Protein AF-A0A9E1SFT2-F1 (afdb_monomer_lite)

Secondary structure (DSSP, 8-state):
--TT--SB-S-PEEEEEEEE-TTT--EEEEEEEEEEEEPPTT--HHHHHHHHT--HHHHHHHHT-SSS---TT-EEEEEESS-PPPPPPPPPP-----EEE--TT--HHHHHHHTT--HHHHHHH-TT--TT-PPTTPEEE--

pLDDT: mean 86.1, std 16.0, range [29.09, 98.12]

Sequence (143 aa):
NLENSIYGTNEVKLKKVFVRDSITGDTIQKTLNVYYHKVQTGEVINKVAAYYSVTSDQIMDWNGLKTTNIYTGQHLRIETEKKVTPPKPKPKPVSTRKYYTVRSGDTFGHIAEKNRVSQSRLKKLNPRININRLSIGQKIRIR

Radius of gyration: 26.23 Å; chains: 1; bounding box: 56×28×71 Å

Foldseek 3Di:
DPVVCPDFDPDWDWDWDWDQDPPPRDTDIAIKTKTKHADAPPDWLCVVCVQQVHDSVQQCVQVVNPDRDDDGRDITIDIGSDDGDPDDPDPDPDPDWDKDFDAPPDALCNVCVVLVHDSVVQCVQPVPDDRVDDDGRDIGTND

Structure (mmCIF, N/CA/C/O backbone):
data_AF-A0A9E1SFT2-F1
#
_entry.id   AF-A0A9E1SFT2-F1
#
loop_
_atom_site.group_PDB
_atom_site.id
_atom_site.type_symbol
_atom_site.label_atom_id
_atom_site.label_alt_id
_atom_site.label_comp_id
_atom_site.label_asym_id
_atom_site.label_entity_id
_atom_site.label_seq_id
_atom_site.pdbx_PDB_ins_code
_atom_site.Cartn_x
_atom_site.Cartn_y
_atom_site.Cartn_z
_atom_site.occupancy
_atom_site.B_iso_or_equiv
_atom_site.auth_seq_id
_atom_site.auth_comp_id
_atom_site.auth_asym_id
_atom_site.auth_atom_id
_atom_site.pdbx_PDB_model_num
ATOM 1 N N . ASN A 1 1 ? 5.192 -18.800 10.187 1.00 37.31 1 ASN A N 1
ATOM 2 C CA . ASN A 1 1 ? 4.246 -17.692 9.920 1.00 37.31 1 ASN A CA 1
ATOM 3 C C . ASN A 1 1 ? 4.864 -16.678 8.969 1.00 37.31 1 ASN A C 1
ATOM 5 O O . ASN A 1 1 ? 5.506 -15.736 9.410 1.00 37.31 1 ASN A O 1
ATOM 9 N N . LEU A 1 2 ? 4.708 -16.923 7.663 1.00 29.09 2 LEU A N 1
ATOM 10 C CA . LEU A 1 2 ? 5.335 -16.198 6.543 1.00 29.09 2 LEU A CA 1
ATOM 11 C C . LEU A 1 2 ? 4.505 -15.001 6.026 1.00 29.09 2 LEU A C 1
ATOM 13 O O . LEU A 1 2 ? 4.848 -14.399 5.014 1.00 29.09 2 LEU A O 1
ATOM 17 N N . GLU A 1 3 ? 3.441 -14.604 6.724 1.00 30.03 3 GLU A N 1
ATOM 18 C CA . GLU A 1 3 ? 2.495 -13.583 6.240 1.00 30.03 3 GLU A CA 1
ATOM 19 C C . GLU A 1 3 ? 3.000 -12.127 6.290 1.00 30.03 3 GLU A C 1
ATOM 21 O O . GLU A 1 3 ? 2.288 -11.214 5.885 1.00 30.03 3 GLU A O 1
ATOM 26 N N . ASN A 1 4 ? 4.241 -11.879 6.722 1.00 35.66 4 ASN A N 1
ATOM 27 C CA . ASN A 1 4 ? 4.849 -10.541 6.661 1.00 35.66 4 ASN A CA 1
ATOM 28 C C . ASN A 1 4 ? 5.750 -10.325 5.429 1.00 35.66 4 ASN A C 1
ATOM 30 O O . ASN A 1 4 ? 6.380 -9.275 5.318 1.00 35.66 4 ASN A O 1
ATOM 34 N N . SER A 1 5 ? 5.795 -11.279 4.492 1.00 36.47 5 SER A N 1
ATOM 35 C CA . SER A 1 5 ? 6.490 -11.133 3.207 1.00 36.47 5 SER A CA 1
ATOM 36 C C . SER A 1 5 ? 5.534 -10.578 2.148 1.00 36.47 5 SER A C 1
ATOM 38 O O . SER A 1 5 ? 5.063 -11.286 1.262 1.00 36.47 5 SER A O 1
ATOM 40 N N . ILE A 1 6 ? 5.177 -9.299 2.264 1.00 38.81 6 ILE A N 1
ATOM 41 C CA . ILE A 1 6 ? 4.346 -8.627 1.257 1.00 38.81 6 ILE A CA 1
ATOM 42 C C . ILE A 1 6 ? 5.269 -8.139 0.128 1.00 38.81 6 ILE A C 1
ATOM 44 O O . ILE A 1 6 ? 5.663 -6.982 0.081 1.00 38.81 6 ILE A O 1
ATOM 48 N N . TYR A 1 7 ? 5.674 -9.087 -0.718 1.00 39.59 7 TYR A N 1
ATOM 49 C CA . TYR A 1 7 ? 6.214 -8.979 -2.080 1.00 39.59 7 TYR A CA 1
ATOM 50 C C . TYR A 1 7 ? 6.562 -7.574 -2.624 1.00 39.59 7 TYR A C 1
ATOM 52 O O . TYR A 1 7 ? 5.819 -6.976 -3.399 1.00 39.59 7 TYR A O 1
ATOM 60 N N . GLY A 1 8 ? 7.777 -7.123 -2.325 1.00 43.66 8 GLY A N 1
ATOM 61 C CA . GLY A 1 8 ? 8.765 -6.803 -3.355 1.00 43.66 8 GLY A CA 1
ATOM 62 C C . GLY A 1 8 ? 9.922 -7.759 -3.099 1.00 43.66 8 GLY A C 1
ATOM 63 O O . GLY A 1 8 ? 10.519 -7.704 -2.026 1.00 43.66 8 GLY A O 1
ATOM 64 N N . THR A 1 9 ? 10.152 -8.739 -3.971 1.00 42.91 9 THR A N 1
ATOM 65 C CA . THR A 1 9 ? 11.120 -9.798 -3.669 1.00 42.91 9 THR A CA 1
ATOM 66 C C . THR A 1 9 ? 12.510 -9.192 -3.480 1.00 42.91 9 THR A C 1
ATOM 68 O O . THR A 1 9 ? 13.011 -8.473 -4.340 1.00 42.91 9 THR A O 1
ATOM 71 N N . ASN A 1 10 ? 13.163 -9.526 -2.364 1.00 47.81 10 ASN A N 1
ATOM 72 C CA . ASN A 1 10 ? 14.614 -9.374 -2.219 1.00 47.81 10 ASN A CA 1
ATOM 73 C C . ASN A 1 10 ? 15.377 -10.219 -3.265 1.00 47.81 10 ASN A C 1
ATOM 75 O O . ASN A 1 10 ? 16.581 -10.049 -3.436 1.00 47.81 10 ASN A O 1
ATOM 79 N N . GLU A 1 11 ? 14.685 -11.114 -3.979 1.00 53.31 11 GLU A N 1
ATOM 80 C CA . GLU A 1 11 ? 15.204 -11.806 -5.153 1.00 53.31 11 GLU A CA 1
ATOM 81 C C . GLU A 1 11 ? 15.182 -10.878 -6.365 1.00 53.31 11 GLU A C 1
ATOM 83 O O . GLU A 1 11 ? 14.161 -10.687 -7.030 1.00 53.31 11 GLU A O 1
ATOM 88 N N . VAL A 1 12 ? 16.347 -10.299 -6.626 1.00 63.16 12 VAL A N 1
ATOM 89 C CA . VAL A 1 12 ? 16.679 -9.636 -7.880 1.00 63.16 12 VAL A CA 1
ATOM 90 C C . VAL A 1 12 ? 17.213 -10.696 -8.832 1.00 63.16 12 VAL A C 1
ATOM 92 O O . VAL A 1 12 ? 18.234 -11.321 -8.541 1.00 63.16 12 VAL A O 1
ATOM 95 N N . LYS A 1 13 ? 16.563 -10.896 -9.983 1.00 78.75 13 LYS A N 1
ATOM 96 C CA . LYS A 1 13 ? 17.181 -11.683 -11.060 1.00 78.75 13 LYS A CA 1
ATOM 97 C C . LYS A 1 13 ? 18.092 -10.765 -11.862 1.00 78.75 13 LYS A C 1
ATOM 99 O O . LYS A 1 13 ? 17.659 -9.705 -12.302 1.00 78.75 13 LYS A O 1
ATOM 104 N N . LEU A 1 14 ? 19.343 -11.169 -12.056 1.00 81.94 14 LEU A N 1
ATOM 105 C CA . LEU A 1 14 ? 20.253 -10.456 -12.944 1.00 81.94 14 LEU A CA 1
ATOM 106 C C . LEU A 1 14 ? 20.023 -10.929 -14.378 1.00 81.94 14 LEU A C 1
ATOM 108 O O . LEU A 1 14 ? 20.054 -12.128 -14.652 1.00 81.94 14 LEU A O 1
ATOM 112 N N . LYS A 1 15 ? 19.798 -9.990 -15.294 1.00 85.56 15 LYS A N 1
ATOM 113 C CA . LYS A 1 15 ? 19.659 -10.264 -16.726 1.00 85.56 15 LYS A CA 1
ATOM 114 C C . LYS A 1 15 ? 20.791 -9.573 -17.474 1.00 85.56 15 LYS A C 1
ATOM 116 O O . LYS A 1 15 ? 20.901 -8.351 -17.436 1.00 85.56 15 LYS A O 1
ATOM 121 N N . LYS A 1 16 ? 21.629 -10.356 -18.154 1.00 88.31 16 LYS A N 1
ATOM 122 C CA . LYS A 1 16 ? 22.651 -9.834 -19.069 1.00 88.31 16 LYS A CA 1
ATOM 123 C C . LYS A 1 16 ? 21.986 -9.489 -20.399 1.00 88.31 16 LYS A C 1
ATOM 125 O O . LYS A 1 16 ? 21.256 -10.314 -20.944 1.00 88.31 16 LYS A O 1
ATOM 130 N N . VAL A 1 17 ? 22.224 -8.285 -20.900 1.00 86.44 17 VAL A N 1
ATOM 131 C CA . VAL A 1 17 ? 21.742 -7.822 -22.207 1.00 86.44 17 VAL A CA 1
ATOM 132 C C . VAL A 1 17 ? 22.895 -7.198 -22.979 1.00 86.44 17 VAL A C 1
ATOM 134 O O . VAL A 1 17 ? 23.786 -6.600 -22.382 1.00 86.44 17 VAL A O 1
ATOM 137 N N . PHE A 1 18 ? 22.876 -7.341 -24.298 1.00 89.62 18 PHE A N 1
ATOM 138 C CA . PHE A 1 18 ? 23.823 -6.691 -25.195 1.00 89.62 18 PHE A CA 1
ATOM 139 C C . PHE A 1 18 ? 23.082 -5.575 -25.918 1.00 89.62 18 PHE A C 1
ATOM 141 O O . PHE A 1 18 ? 22.040 -5.819 -26.525 1.00 89.62 18 PHE A O 1
ATOM 148 N N . VAL A 1 19 ? 23.582 -4.353 -25.803 1.00 86.62 19 VAL A N 1
ATOM 149 C CA . VAL A 1 19 ? 23.003 -3.172 -26.448 1.00 86.62 19 VAL A CA 1
ATOM 150 C C . VAL A 1 19 ? 24.077 -2.465 -27.247 1.00 86.62 19 VAL A C 1
ATOM 152 O O . VAL A 1 19 ? 25.250 -2.489 -26.883 1.00 86.62 19 VAL A O 1
ATOM 155 N N . ARG A 1 20 ? 23.669 -1.857 -28.357 1.00 88.94 20 ARG A N 1
ATOM 156 C CA . ARG A 1 20 ? 24.564 -1.078 -29.200 1.00 88.94 20 ARG A CA 1
ATOM 157 C C . ARG A 1 20 ? 24.675 0.329 -28.629 1.00 88.94 20 ARG A C 1
ATOM 159 O O . ARG A 1 20 ? 23.648 0.955 -28.371 1.00 88.94 20 ARG A O 1
ATOM 166 N N . ASP A 1 21 ? 25.893 0.790 -28.399 1.00 84.62 21 ASP A N 1
ATOM 167 C CA . ASP A 1 21 ? 26.143 2.148 -27.948 1.00 84.62 21 ASP A CA 1
ATOM 168 C C . ASP A 1 21 ? 25.834 3.131 -29.083 1.00 84.62 21 ASP A C 1
ATOM 170 O O . ASP A 1 21 ? 26.307 2.967 -30.208 1.00 84.62 21 ASP A O 1
ATOM 174 N N . SER A 1 22 ? 25.007 4.138 -28.805 1.00 82.88 22 SER A N 1
ATOM 175 C CA . SER A 1 22 ? 24.576 5.103 -29.823 1.00 82.88 22 SER A CA 1
ATOM 176 C C . SER A 1 22 ? 25.683 6.073 -30.242 1.00 82.88 22 SER A C 1
ATOM 178 O O . SER A 1 22 ? 25.527 6.745 -31.258 1.00 82.88 22 SER A O 1
ATOM 180 N N . ILE A 1 23 ? 26.761 6.183 -29.460 1.00 84.62 23 ILE A N 1
ATOM 181 C CA . ILE A 1 23 ? 27.874 7.102 -29.708 1.00 84.62 23 ILE A CA 1
ATOM 182 C C . ILE A 1 23 ? 29.005 6.358 -30.421 1.00 84.62 23 ILE A C 1
ATOM 184 O O . ILE A 1 23 ? 29.474 6.821 -31.457 1.00 84.62 23 ILE A O 1
ATOM 188 N N . THR A 1 24 ? 29.435 5.208 -29.898 1.00 87.12 24 THR A N 1
ATOM 189 C CA . THR A 1 24 ? 30.586 4.464 -30.438 1.00 87.12 24 THR A CA 1
ATOM 190 C C . THR A 1 24 ? 30.197 3.379 -31.440 1.00 87.12 24 THR A C 1
ATOM 192 O O . THR A 1 24 ? 31.037 2.929 -32.212 1.00 87.12 24 THR A O 1
ATOM 195 N N . GLY A 1 25 ? 28.931 2.952 -31.467 1.00 88.69 25 GLY A N 1
ATOM 196 C CA . GLY A 1 25 ? 28.455 1.857 -32.320 1.00 88.69 25 GLY A CA 1
ATOM 197 C C . GLY A 1 25 ? 28.826 0.456 -31.819 1.00 88.69 25 GLY A C 1
ATOM 198 O O . GLY A 1 25 ? 28.384 -0.540 -32.412 1.00 88.69 25 GLY A O 1
ATOM 199 N N . ASP A 1 26 ? 29.584 0.371 -30.723 1.00 91.44 26 ASP A N 1
ATOM 200 C CA . ASP A 1 26 ? 30.039 -0.880 -30.126 1.00 91.44 26 ASP A CA 1
ATOM 201 C C . ASP A 1 26 ? 28.904 -1.620 -29.426 1.00 91.44 26 ASP A C 1
ATOM 203 O O . ASP A 1 26 ? 27.939 -1.037 -28.934 1.00 91.44 26 ASP A O 1
ATOM 207 N N . THR A 1 27 ? 29.030 -2.941 -29.340 1.00 90.62 27 THR A N 1
ATOM 208 C CA . THR A 1 27 ? 28.113 -3.746 -28.530 1.00 90.62 27 THR A CA 1
ATOM 209 C C . THR A 1 27 ? 28.625 -3.799 -27.098 1.00 90.62 27 THR A C 1
ATOM 211 O O . THR A 1 27 ? 29.638 -4.437 -26.820 1.00 90.62 27 THR A O 1
ATOM 214 N N . ILE A 1 28 ? 27.902 -3.166 -26.177 1.00 89.81 28 ILE A N 1
ATOM 215 C CA . ILE A 1 28 ? 28.212 -3.185 -24.749 1.00 89.81 28 ILE A CA 1
ATOM 216 C C . ILE A 1 28 ? 27.306 -4.173 -24.018 1.00 89.81 28 ILE A C 1
ATOM 218 O O . ILE A 1 28 ? 26.106 -4.291 -24.286 1.00 89.81 28 ILE A O 1
ATOM 222 N N . GLN A 1 29 ? 27.884 -4.888 -23.057 1.00 88.75 29 GLN A N 1
ATOM 223 C CA . GLN A 1 29 ? 27.135 -5.775 -22.179 1.00 88.75 29 GLN A CA 1
ATOM 224 C C . GLN A 1 29 ? 26.657 -5.003 -20.946 1.00 88.75 29 GLN A C 1
ATOM 226 O O . GLN A 1 29 ? 27.458 -4.460 -20.188 1.00 88.75 29 GLN A O 1
ATOM 231 N N . LYS A 1 30 ? 25.348 -5.014 -20.700 1.00 88.62 30 LYS A N 1
ATOM 232 C CA . LYS A 1 30 ? 24.726 -4.464 -19.493 1.00 88.62 30 LYS A CA 1
ATOM 233 C C . LYS A 1 30 ? 24.140 -5.567 -18.625 1.00 88.62 30 LYS A C 1
ATOM 235 O O . LYS A 1 30 ? 23.732 -6.621 -19.114 1.00 88.62 30 LYS A O 1
ATOM 240 N N . THR A 1 31 ? 24.078 -5.311 -17.322 1.00 88.56 31 THR A N 1
ATOM 241 C CA . THR A 1 31 ? 23.409 -6.189 -16.358 1.00 88.56 31 THR A CA 1
ATOM 242 C C . THR A 1 31 ? 22.238 -5.442 -15.740 1.00 88.56 31 THR A C 1
ATOM 244 O O . THR A 1 31 ? 22.425 -4.407 -15.108 1.00 88.56 31 THR A O 1
ATOM 247 N N . LEU A 1 32 ? 21.032 -5.969 -15.929 1.00 90.19 32 LEU A N 1
ATOM 248 C CA . LEU A 1 32 ? 19.798 -5.415 -15.386 1.00 90.19 32 LEU A CA 1
ATOM 249 C C . LEU A 1 32 ? 19.381 -6.171 -14.129 1.00 90.19 32 LEU A C 1
ATOM 251 O O . LEU A 1 32 ? 19.469 -7.398 -14.067 1.00 90.19 32 LEU A O 1
ATOM 255 N N . ASN A 1 33 ? 18.864 -5.428 -13.161 1.00 89.62 33 ASN A N 1
ATOM 256 C CA . ASN A 1 33 ? 18.128 -5.940 -12.019 1.00 89.62 33 ASN A CA 1
ATOM 257 C C . ASN A 1 33 ? 16.668 -6.124 -12.440 1.00 89.62 33 ASN A C 1
ATOM 259 O O . ASN A 1 33 ? 16.018 -5.170 -12.869 1.00 89.62 33 ASN A O 1
ATOM 263 N N . VAL A 1 34 ? 16.152 -7.344 -12.317 1.00 90.19 34 VAL A N 1
ATOM 264 C CA . VAL A 1 34 ? 14.751 -7.658 -12.599 1.00 90.19 34 VAL A CA 1
ATOM 265 C C . VAL A 1 34 ? 14.006 -7.850 -11.285 1.00 90.19 34 VAL A C 1
ATOM 267 O O . VAL A 1 34 ? 14.323 -8.761 -10.516 1.00 90.19 34 VAL A O 1
ATOM 270 N N . TYR A 1 35 ? 13.003 -7.005 -11.061 1.00 89.25 35 TYR A N 1
ATOM 271 C CA . TYR A 1 35 ? 12.115 -7.033 -9.902 1.00 89.25 35 TYR A CA 1
ATOM 272 C C . TYR A 1 35 ? 10.707 -7.482 -10.303 1.00 89.25 35 TYR A C 1
ATOM 274 O O . TYR A 1 35 ? 10.249 -7.195 -11.409 1.00 89.25 35 TYR A O 1
ATOM 282 N N . TYR A 1 36 ? 10.002 -8.128 -9.371 1.00 90.44 36 TYR A N 1
ATOM 283 C CA . TYR A 1 36 ? 8.562 -8.378 -9.460 1.00 90.44 36 TYR A CA 1
ATOM 284 C C . TYR A 1 36 ? 7.857 -7.598 -8.352 1.00 90.44 36 TYR A C 1
ATOM 286 O O . TYR A 1 36 ? 7.926 -7.948 -7.172 1.00 90.44 36 TYR A O 1
ATOM 294 N N . HIS A 1 37 ? 7.218 -6.503 -8.742 1.00 88.75 37 HIS A N 1
ATOM 295 C CA . HIS A 1 37 ? 6.517 -5.598 -7.845 1.00 88.75 37 HIS A CA 1
ATOM 296 C C . HIS A 1 37 ? 5.049 -6.006 -7.725 1.00 88.75 37 HIS A C 1
ATOM 298 O O . HIS A 1 37 ? 4.344 -6.037 -8.732 1.00 88.75 37 HIS A O 1
ATOM 304 N N . LYS A 1 38 ? 4.568 -6.282 -6.510 1.00 89.69 38 LYS A N 1
ATOM 305 C CA . LYS A 1 38 ? 3.139 -6.487 -6.264 1.00 89.69 38 LYS A CA 1
ATOM 306 C C . LYS A 1 38 ? 2.471 -5.150 -5.961 1.00 89.69 38 LYS A C 1
ATOM 308 O O . LYS A 1 38 ? 2.744 -4.556 -4.919 1.00 89.69 38 LYS A O 1
ATOM 313 N N . VAL A 1 39 ? 1.552 -4.741 -6.827 1.00 90.12 39 VAL A N 1
ATOM 314 C CA . VAL A 1 39 ? 0.802 -3.487 -6.711 1.00 90.12 39 VAL A CA 1
ATOM 315 C C . VAL A 1 39 ? 0.029 -3.450 -5.393 1.00 90.12 39 VAL A C 1
ATOM 317 O O . VAL A 1 39 ? -0.742 -4.365 -5.078 1.00 90.12 39 VAL A O 1
ATOM 320 N N . GLN A 1 40 ? 0.237 -2.396 -4.612 1.00 86.06 40 GLN A N 1
ATOM 321 C CA . GLN A 1 40 ? -0.433 -2.172 -3.335 1.00 86.06 40 GLN A CA 1
ATOM 322 C C . GLN A 1 40 ? -1.752 -1.410 -3.514 1.00 86.06 40 GLN A C 1
ATOM 324 O O . GLN A 1 40 ? -2.009 -0.767 -4.532 1.00 86.06 40 GLN A O 1
ATOM 329 N N . THR A 1 41 ? -2.610 -1.455 -2.494 1.00 85.81 41 THR A N 1
ATOM 330 C CA . THR A 1 41 ? -3.890 -0.735 -2.509 1.00 85.81 41 THR A CA 1
ATOM 331 C C . THR A 1 41 ? -3.683 0.766 -2.735 1.00 85.81 41 THR A C 1
ATOM 333 O O . THR A 1 41 ? -3.009 1.427 -1.945 1.00 85.81 41 THR A O 1
ATOM 336 N N . GLY A 1 42 ? -4.309 1.314 -3.782 1.00 85.69 42 GLY A N 1
ATOM 337 C CA . GLY A 1 42 ? -4.245 2.743 -4.127 1.00 85.69 42 GLY A CA 1
ATOM 338 C C . GLY A 1 42 ? -2.954 3.178 -4.834 1.00 85.69 42 GLY A C 1
ATOM 339 O O . GLY A 1 42 ? -2.702 4.377 -4.984 1.00 85.69 42 GLY A O 1
ATOM 340 N N . GLU A 1 43 ? -2.117 2.227 -5.241 1.00 89.50 43 GLU A N 1
ATOM 341 C CA . GLU A 1 43 ? -0.933 2.487 -6.049 1.00 89.50 43 GLU A CA 1
ATOM 342 C C . GLU A 1 43 ? -1.296 2.683 -7.529 1.00 89.50 43 GLU A C 1
ATOM 344 O O . GLU A 1 43 ? -2.283 2.145 -8.024 1.00 89.50 43 GLU A O 1
ATOM 349 N N . V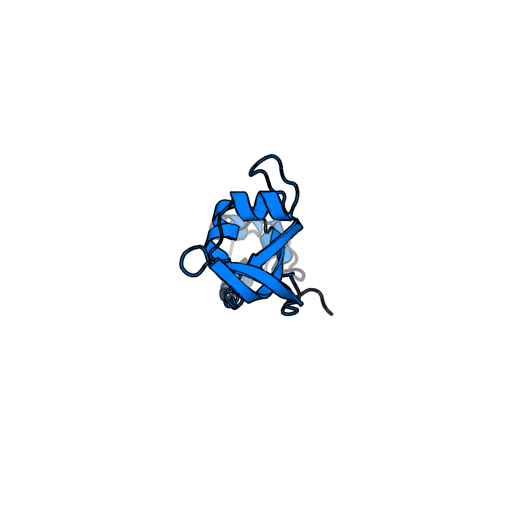AL A 1 44 ? -0.504 3.494 -8.230 1.00 95.44 44 VAL A N 1
ATOM 350 C CA . VAL A 1 44 ? -0.676 3.808 -9.657 1.00 95.44 44 VAL A CA 1
ATOM 351 C C . VAL A 1 44 ? 0.657 3.633 -10.371 1.00 95.44 44 VAL A C 1
ATOM 353 O O . VAL A 1 44 ? 1.708 3.833 -9.755 1.00 95.44 44 VAL A O 1
ATOM 356 N N . ILE A 1 45 ? 0.632 3.309 -11.667 1.00 95.69 45 ILE A N 1
ATOM 357 C CA . ILE A 1 45 ? 1.839 2.927 -12.419 1.00 95.69 45 ILE A CA 1
ATOM 358 C C . ILE A 1 45 ? 2.941 3.993 -12.365 1.00 95.69 45 ILE A C 1
ATOM 360 O O . ILE A 1 45 ? 4.109 3.653 -12.224 1.00 95.69 45 ILE A O 1
ATOM 364 N N . ASN A 1 46 ? 2.578 5.281 -12.349 1.00 95.88 46 ASN A N 1
ATOM 365 C CA . ASN A 1 46 ? 3.540 6.385 -12.267 1.00 95.88 46 ASN A CA 1
ATOM 366 C C . ASN A 1 46 ? 4.329 6.382 -10.948 1.00 95.88 46 ASN A C 1
ATOM 368 O O . ASN A 1 46 ? 5.507 6.728 -10.935 1.00 95.88 46 ASN A O 1
ATOM 372 N N . LYS A 1 47 ? 3.705 5.972 -9.834 1.00 93.25 47 LYS A N 1
ATOM 373 C CA . LYS A 1 47 ? 4.397 5.858 -8.538 1.00 93.25 47 LYS A CA 1
ATOM 374 C C . LYS A 1 47 ? 5.360 4.674 -8.532 1.00 93.25 47 LYS A C 1
ATOM 376 O O . LYS A 1 47 ? 6.468 4.810 -8.022 1.00 93.25 47 LYS A O 1
ATOM 381 N N . VAL A 1 48 ? 4.957 3.557 -9.140 1.00 91.88 48 VAL A N 1
ATOM 382 C CA . VAL A 1 48 ? 5.821 2.382 -9.324 1.00 91.88 48 VAL A CA 1
ATOM 383 C C . VAL A 1 48 ? 7.028 2.762 -10.187 1.00 91.88 48 VAL A C 1
ATOM 385 O O . VAL A 1 48 ? 8.167 2.555 -9.781 1.00 91.88 48 VAL A O 1
ATOM 388 N N . ALA A 1 49 ? 6.790 3.406 -11.330 1.00 95.06 49 ALA A N 1
ATOM 389 C CA . ALA A 1 49 ? 7.819 3.880 -12.251 1.00 95.06 49 ALA A CA 1
ATOM 390 C C . ALA A 1 49 ? 8.847 4.787 -11.558 1.00 95.06 49 ALA A C 1
ATOM 392 O O . ALA A 1 49 ? 10.047 4.506 -11.584 1.00 95.06 49 ALA A O 1
ATOM 393 N N . ALA A 1 50 ? 8.369 5.805 -10.836 1.00 92.44 50 ALA A N 1
ATOM 394 C CA . ALA A 1 50 ? 9.221 6.708 -10.071 1.00 92.44 50 ALA A CA 1
ATOM 395 C C . ALA A 1 50 ? 10.064 5.966 -9.021 1.00 92.44 50 ALA A C 1
ATOM 397 O O . ALA A 1 50 ? 11.262 6.223 -8.898 1.00 92.44 50 ALA A O 1
ATOM 398 N N . TYR A 1 51 ? 9.466 5.012 -8.302 1.00 89.19 51 TYR A N 1
ATOM 399 C CA . TYR A 1 51 ? 10.168 4.222 -7.294 1.00 89.19 51 TYR A CA 1
ATOM 400 C C . TYR A 1 51 ? 11.326 3.401 -7.891 1.00 89.19 51 TYR A C 1
ATOM 402 O O . TYR A 1 51 ? 12.403 3.348 -7.301 1.00 89.19 51 TYR A O 1
ATOM 410 N N . TYR A 1 52 ? 11.146 2.827 -9.084 1.00 91.62 52 TYR A N 1
ATOM 411 C CA . TYR A 1 52 ? 12.184 2.056 -9.779 1.00 91.62 52 TYR A CA 1
ATOM 412 C C . TYR A 1 52 ? 13.108 2.894 -10.681 1.00 91.62 52 TYR A C 1
ATOM 414 O O . TYR A 1 52 ? 14.032 2.342 -11.283 1.00 91.62 52 TYR A O 1
ATOM 422 N N . SER A 1 53 ? 12.906 4.217 -10.748 1.00 92.81 53 SER A N 1
ATOM 423 C CA . SER A 1 53 ? 13.605 5.122 -11.677 1.00 92.81 53 SER A CA 1
ATOM 424 C C . SER A 1 53 ? 13.476 4.706 -13.153 1.00 92.81 53 SER A C 1
ATOM 426 O O . SER A 1 53 ? 14.458 4.749 -13.894 1.00 92.81 53 SER A O 1
ATOM 428 N N . VAL A 1 54 ? 12.277 4.290 -13.560 1.00 94.75 54 VAL A N 1
ATOM 429 C CA . VAL A 1 54 ? 11.905 3.898 -14.935 1.00 94.75 54 VAL A CA 1
ATOM 430 C C . VAL A 1 54 ? 10.677 4.700 -15.382 1.00 94.75 54 VAL A C 1
ATOM 432 O O . VAL A 1 54 ? 10.108 5.444 -14.581 1.00 94.75 54 VAL A O 1
ATOM 435 N N . THR A 1 55 ? 10.248 4.571 -16.637 1.00 97.56 55 THR A N 1
ATOM 436 C CA . THR A 1 55 ? 9.013 5.206 -17.131 1.00 97.56 55 THR A CA 1
ATOM 437 C C . THR A 1 55 ? 7.807 4.270 -17.021 1.00 97.56 55 THR A C 1
ATOM 439 O O . THR A 1 55 ? 7.953 3.050 -16.935 1.00 97.56 55 THR A O 1
ATOM 442 N N . SER A 1 56 ? 6.594 4.835 -17.025 1.00 97.56 56 SER A N 1
ATOM 443 C CA . SER A 1 56 ? 5.358 4.047 -17.130 1.00 97.56 56 SER A CA 1
ATOM 444 C C . SER A 1 56 ? 5.363 3.182 -18.384 1.00 97.56 56 SER A C 1
ATOM 446 O O . SER A 1 56 ? 4.988 2.018 -18.310 1.00 97.56 56 SER A O 1
ATOM 448 N N . ASP A 1 57 ? 5.846 3.731 -19.496 1.00 98.12 57 ASP A N 1
ATOM 449 C CA . ASP A 1 57 ? 5.846 3.076 -20.803 1.00 98.12 57 ASP A CA 1
ATOM 450 C C . ASP A 1 57 ? 6.761 1.857 -20.807 1.00 98.12 57 ASP A C 1
ATOM 452 O O . ASP A 1 57 ? 6.336 0.780 -21.198 1.00 98.12 57 ASP A O 1
ATOM 456 N N . GLN A 1 58 ? 7.954 1.970 -20.217 1.00 97.44 58 GLN A N 1
ATOM 457 C CA . GLN A 1 58 ? 8.839 0.823 -20.017 1.00 97.44 58 GLN A CA 1
ATOM 458 C C . GLN A 1 58 ? 8.167 -0.289 -19.199 1.00 97.44 58 GLN A C 1
ATOM 460 O O . GLN A 1 58 ? 8.252 -1.464 -19.554 1.00 97.44 58 GLN A O 1
ATOM 465 N N . ILE A 1 59 ? 7.465 0.068 -18.115 1.00 97.06 59 ILE A N 1
ATOM 466 C CA . ILE A 1 59 ? 6.705 -0.912 -17.328 1.00 97.06 59 ILE A CA 1
ATOM 467 C C . ILE A 1 59 ? 5.606 -1.543 -18.182 1.00 97.06 59 ILE A C 1
ATOM 469 O O . ILE A 1 59 ? 5.416 -2.757 -18.113 1.00 97.06 59 ILE A O 1
ATOM 473 N N . MET A 1 60 ? 4.885 -0.755 -18.977 1.00 98.12 60 MET A N 1
ATOM 474 C CA . MET A 1 60 ? 3.850 -1.279 -19.861 1.00 98.12 60 MET A CA 1
ATOM 475 C C . MET A 1 60 ? 4.433 -2.263 -20.876 1.00 98.12 60 MET A C 1
ATOM 477 O O . MET A 1 60 ? 3.934 -3.384 -20.966 1.00 98.12 60 MET A O 1
ATOM 481 N N . ASP A 1 61 ? 5.532 -1.903 -21.535 1.00 97.88 61 ASP A N 1
ATOM 482 C CA . ASP A 1 61 ? 6.218 -2.730 -22.529 1.00 97.88 61 ASP A CA 1
ATOM 483 C C . ASP A 1 61 ? 6.668 -4.072 -21.939 1.00 97.88 61 ASP A C 1
ATOM 485 O O . ASP A 1 61 ? 6.384 -5.134 -22.495 1.00 97.88 61 ASP A O 1
ATOM 489 N N . TRP A 1 62 ? 7.310 -4.064 -20.763 1.00 96.00 62 TRP A N 1
ATOM 490 C CA . TRP A 1 62 ? 7.774 -5.299 -20.115 1.00 96.00 62 TRP A CA 1
ATOM 491 C C . TRP A 1 62 ? 6.650 -6.225 -19.655 1.00 96.00 62 TRP A C 1
ATOM 493 O O . TRP A 1 62 ? 6.902 -7.415 -19.445 1.00 96.00 62 TRP A O 1
ATOM 503 N N . ASN A 1 63 ? 5.450 -5.681 -19.447 1.00 96.06 63 ASN A N 1
ATOM 504 C CA . ASN A 1 63 ? 4.292 -6.399 -18.919 1.00 96.06 63 ASN A CA 1
ATOM 505 C C . ASN A 1 63 ? 3.179 -6.594 -19.961 1.00 96.06 63 ASN A C 1
ATOM 507 O O . ASN A 1 63 ? 2.123 -7.119 -19.615 1.00 96.06 63 ASN A O 1
ATOM 511 N N . GLY A 1 64 ? 3.391 -6.175 -21.214 1.00 97.06 64 GLY A N 1
ATOM 512 C CA . GLY A 1 64 ? 2.383 -6.240 -22.274 1.00 97.06 64 GLY A CA 1
ATOM 513 C C . GLY A 1 64 ? 1.110 -5.445 -21.963 1.00 97.06 64 GLY A C 1
ATOM 514 O O . GLY A 1 64 ? 0.021 -5.828 -22.396 1.00 97.06 64 GLY A O 1
ATOM 515 N N . LEU A 1 65 ? 1.213 -4.370 -21.174 1.00 96.50 65 LEU A N 1
ATOM 516 C CA . LEU A 1 65 ? 0.066 -3.537 -20.819 1.00 96.50 65 LEU A CA 1
ATOM 517 C C . LEU A 1 65 ? -0.234 -2.559 -21.952 1.00 96.50 65 LEU A C 1
ATOM 519 O O . LEU A 1 65 ? 0.653 -1.896 -22.473 1.00 96.50 65 LEU A O 1
ATOM 523 N N . LYS A 1 66 ? -1.514 -2.429 -22.296 1.00 96.94 66 LYS A N 1
ATOM 524 C CA . LYS A 1 66 ? -1.982 -1.444 -23.287 1.00 96.94 66 LYS A CA 1
ATOM 525 C C . LYS A 1 66 ? -2.343 -0.096 -22.667 1.00 96.94 66 LYS A C 1
ATOM 527 O O . LYS A 1 66 ? -2.593 0.866 -23.381 1.00 96.94 66 LYS A O 1
ATOM 532 N N . THR A 1 67 ? -2.469 -0.057 -21.343 1.00 96.50 67 THR A N 1
ATOM 533 C CA . THR A 1 67 ? -2.897 1.120 -20.586 1.00 96.50 67 THR A CA 1
ATOM 534 C C . THR A 1 67 ? -2.138 1.185 -19.268 1.00 96.50 67 THR A C 1
ATOM 536 O O . THR A 1 67 ? -1.602 0.182 -18.796 1.00 96.50 67 THR A O 1
ATOM 539 N N . THR A 1 68 ? -2.179 2.348 -18.630 1.00 96.62 68 THR A N 1
ATOM 540 C CA . THR A 1 68 ? -1.592 2.605 -17.310 1.00 96.62 68 THR A CA 1
ATOM 541 C C . THR A 1 68 ? -2.417 2.044 -16.145 1.00 96.62 68 THR A C 1
ATOM 543 O O . THR A 1 68 ? -2.016 2.188 -14.986 1.00 96.62 68 THR A O 1
ATOM 546 N N . ASN A 1 69 ? -3.557 1.403 -16.429 1.00 96.56 69 ASN A N 1
ATOM 547 C CA . ASN A 1 69 ? -4.408 0.799 -15.413 1.00 96.56 69 ASN A CA 1
ATOM 548 C C . ASN A 1 69 ? -3.724 -0.431 -14.818 1.00 96.56 69 ASN A C 1
ATOM 550 O O . ASN A 1 69 ? -3.403 -1.391 -15.518 1.00 96.56 69 ASN A O 1
ATOM 554 N N . ILE A 1 70 ? -3.543 -0.393 -13.502 1.00 96.06 70 ILE A N 1
ATOM 555 C CA . ILE A 1 70 ? -3.009 -1.493 -12.709 1.00 96.06 70 ILE A CA 1
ATOM 556 C C . ILE A 1 70 ? -3.956 -1.793 -11.552 1.00 96.06 70 ILE A C 1
ATOM 558 O O . ILE A 1 70 ? -4.659 -0.905 -11.066 1.00 96.06 70 ILE A O 1
ATOM 562 N N . TYR A 1 71 ? -3.971 -3.041 -11.101 1.00 94.38 71 TYR A N 1
ATOM 563 C CA . TYR A 1 71 ? -4.894 -3.505 -10.068 1.00 94.38 71 TYR A CA 1
ATOM 564 C C . TYR A 1 71 ? -4.147 -3.957 -8.822 1.00 94.38 71 TYR A C 1
ATOM 566 O O . TYR A 1 71 ? -3.067 -4.539 -8.902 1.00 94.38 71 TYR A O 1
ATOM 574 N N . THR A 1 72 ? -4.744 -3.736 -7.652 1.00 91.12 72 THR A N 1
ATOM 575 C CA . THR A 1 72 ? -4.203 -4.22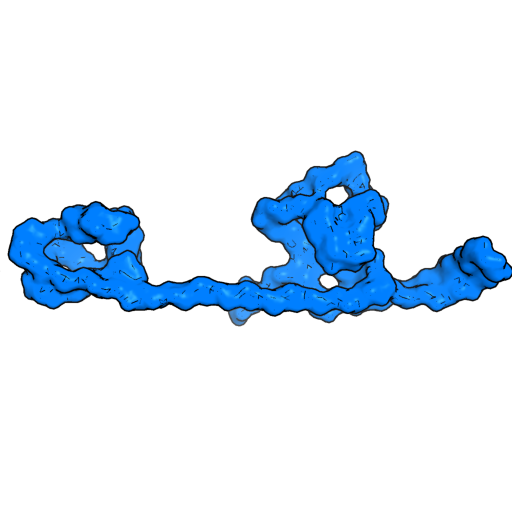6 -6.380 1.00 91.12 72 THR A CA 1
ATOM 576 C C . THR A 1 72 ? -3.907 -5.724 -6.465 1.00 91.12 72 THR A C 1
ATOM 578 O O . THR A 1 72 ? -4.769 -6.523 -6.820 1.00 91.12 72 THR A O 1
ATOM 581 N N . GLY A 1 73 ? -2.685 -6.112 -6.106 1.00 87.31 73 GLY A N 1
ATOM 582 C CA . GLY A 1 73 ? -2.214 -7.493 -6.153 1.00 87.31 73 GLY A CA 1
ATOM 583 C C . GLY A 1 73 ? -1.653 -7.949 -7.502 1.00 87.31 73 GLY A C 1
ATOM 584 O O . GLY A 1 73 ? -1.076 -9.035 -7.551 1.00 87.31 73 GLY A O 1
ATOM 585 N N . GLN A 1 74 ? -1.764 -7.140 -8.559 1.00 93.06 74 GLN A N 1
ATOM 586 C CA . GLN A 1 74 ? -1.096 -7.388 -9.836 1.00 93.06 74 GLN A CA 1
ATOM 587 C C . GLN A 1 74 ? 0.423 -7.403 -9.648 1.00 93.06 74 GLN A C 1
ATOM 589 O O . GLN A 1 74 ? 0.963 -6.624 -8.866 1.00 93.06 74 GLN A O 1
ATOM 594 N N . HIS A 1 75 ? 1.113 -8.280 -10.376 1.00 92.06 75 HIS A N 1
ATOM 595 C CA . HIS A 1 75 ? 2.571 -8.338 -10.375 1.00 92.06 75 HIS A CA 1
ATOM 596 C C . HIS A 1 75 ? 3.112 -7.660 -11.630 1.00 92.06 75 HIS A C 1
ATOM 598 O O . HIS A 1 75 ? 2.712 -8.005 -12.738 1.00 92.06 75 HIS A O 1
ATOM 604 N N . LEU A 1 76 ? 4.019 -6.706 -11.438 1.00 92.81 76 LEU A N 1
ATOM 605 C CA . LEU A 1 76 ? 4.688 -5.970 -12.501 1.00 92.81 76 LEU A CA 1
ATOM 606 C C . LEU A 1 76 ? 6.159 -6.374 -12.543 1.00 92.81 76 LEU A C 1
ATOM 608 O O . LEU A 1 76 ? 6.880 -6.252 -11.551 1.00 92.81 76 LEU A O 1
ATOM 612 N N . ARG A 1 77 ? 6.603 -6.845 -13.703 1.00 93.69 77 ARG A N 1
ATOM 613 C CA . ARG A 1 77 ? 8.006 -7.056 -14.040 1.00 93.69 77 ARG A CA 1
ATOM 614 C C . ARG A 1 77 ? 8.663 -5.710 -14.310 1.00 93.69 77 ARG A C 1
ATOM 616 O O . ARG A 1 77 ? 8.181 -4.949 -15.143 1.00 93.69 77 ARG A O 1
ATOM 623 N N . ILE A 1 78 ? 9.767 -5.438 -13.629 1.00 92.69 78 ILE A N 1
ATOM 624 C CA . ILE A 1 78 ? 10.520 -4.191 -13.752 1.00 92.69 78 ILE A CA 1
ATOM 625 C C . ILE A 1 78 ? 11.973 -4.528 -14.063 1.00 92.69 78 ILE A C 1
ATOM 627 O O . ILE A 1 78 ? 12.580 -5.295 -13.318 1.00 92.69 78 ILE A O 1
ATOM 631 N N . GLU A 1 79 ? 12.536 -3.965 -15.131 1.00 92.81 79 GLU A N 1
ATOM 632 C CA . GLU A 1 79 ? 13.951 -4.125 -15.486 1.00 92.81 79 GLU A CA 1
ATOM 633 C C . GLU A 1 79 ? 14.693 -2.796 -15.294 1.00 92.81 79 GLU A C 1
ATOM 635 O O . GLU A 1 79 ? 14.351 -1.794 -15.908 1.00 92.81 79 GLU A O 1
ATOM 640 N N . THR A 1 80 ? 15.719 -2.746 -14.448 1.00 90.50 80 THR A N 1
ATOM 641 C CA . THR A 1 80 ? 16.468 -1.498 -14.219 1.00 90.50 80 THR A CA 1
ATOM 642 C C . THR A 1 80 ? 17.941 -1.758 -13.941 1.00 90.50 80 THR A C 1
ATOM 644 O O . THR A 1 80 ? 18.310 -2.714 -13.264 1.00 90.50 80 THR A O 1
ATOM 647 N N . GLU A 1 81 ? 18.818 -0.894 -14.445 1.00 89.12 81 GLU A N 1
ATOM 648 C CA . GLU A 1 81 ? 20.252 -0.927 -14.121 1.00 89.12 81 GLU A CA 1
ATOM 649 C C . GLU A 1 81 ? 20.500 -0.552 -12.650 1.00 89.12 81 GLU A C 1
ATOM 651 O O . GLU A 1 81 ? 21.477 -0.988 -12.040 1.00 89.12 81 GLU A O 1
ATOM 656 N N . LYS A 1 82 ? 19.587 0.217 -12.043 1.00 86.25 82 LYS A N 1
ATOM 657 C CA . LYS A 1 82 ? 19.721 0.680 -10.663 1.00 86.25 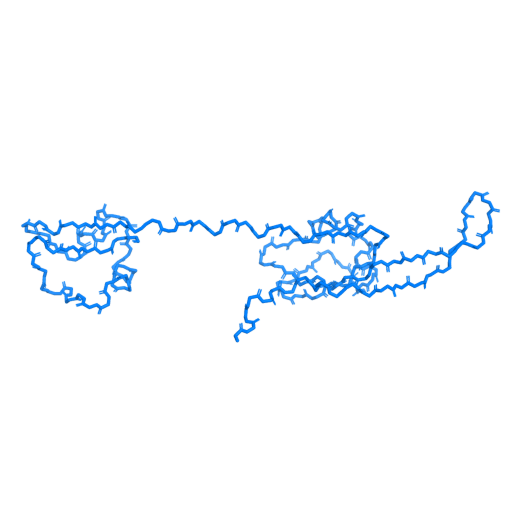82 LYS A CA 1
ATOM 658 C C . LYS A 1 82 ? 19.245 -0.383 -9.685 1.00 86.25 82 LYS A C 1
ATOM 660 O O . LYS A 1 82 ? 18.124 -0.879 -9.766 1.00 86.25 82 LYS A O 1
ATOM 665 N N . LYS A 1 83 ? 20.073 -0.667 -8.684 1.00 83.56 83 LYS A N 1
ATOM 666 C CA . LYS A 1 83 ? 19.641 -1.450 -7.531 1.00 83.56 83 LYS A CA 1
ATOM 667 C C . LYS A 1 83 ? 18.771 -0.568 -6.638 1.00 83.56 83 LYS A C 1
ATOM 669 O O . LYS A 1 83 ? 19.278 0.344 -5.991 1.00 83.56 83 LYS A O 1
ATOM 674 N N . VAL A 1 84 ? 17.474 -0.847 -6.588 1.00 80.06 84 VAL A N 1
ATOM 675 C CA . VAL A 1 84 ? 16.571 -0.220 -5.619 1.00 80.06 84 VAL A CA 1
ATOM 676 C C . VAL A 1 84 ? 16.541 -1.003 -4.317 1.00 80.06 84 VAL A C 1
ATOM 678 O O . VAL A 1 84 ? 16.546 -2.238 -4.301 1.00 80.06 84 VAL A O 1
ATOM 681 N N . THR A 1 85 ? 16.512 -0.264 -3.215 1.00 71.62 85 THR A N 1
ATOM 682 C CA . THR A 1 85 ? 16.335 -0.796 -1.868 1.00 71.62 85 THR A CA 1
ATOM 683 C C . THR A 1 85 ? 14.872 -0.627 -1.456 1.00 71.62 85 THR A C 1
ATOM 685 O O . THR A 1 85 ? 14.309 0.447 -1.674 1.00 71.62 85 THR A O 1
ATOM 688 N N . PRO A 1 86 ? 14.237 -1.658 -0.862 1.00 66.38 86 PRO A N 1
ATOM 689 C CA . PRO A 1 86 ? 12.879 -1.545 -0.344 1.00 66.38 86 PRO A CA 1
ATOM 690 C C . PRO A 1 86 ? 12.748 -0.327 0.577 1.00 66.38 86 PRO A C 1
ATOM 692 O O . PRO A 1 86 ? 13.622 -0.128 1.433 1.00 66.38 86 PRO A O 1
ATOM 695 N N . PRO A 1 87 ? 11.673 0.477 0.464 1.00 59.38 87 PRO A N 1
ATOM 696 C CA . PRO A 1 87 ? 11.455 1.553 1.405 1.00 59.38 87 PRO A CA 1
ATOM 697 C C . PRO A 1 87 ? 11.299 0.912 2.779 1.00 59.38 87 PRO A C 1
ATOM 699 O O . PRO A 1 87 ? 10.529 -0.036 2.958 1.00 59.38 87 PRO A O 1
ATOM 702 N N . LYS A 1 88 ? 12.058 1.416 3.757 1.00 58.16 88 LYS A N 1
ATOM 703 C CA . LYS A 1 88 ? 11.951 0.956 5.141 1.00 58.16 88 LYS A CA 1
ATOM 704 C C . LYS A 1 88 ? 10.470 1.009 5.533 1.00 58.16 88 LYS A C 1
ATOM 706 O O . LYS A 1 88 ? 9.850 2.059 5.327 1.00 58.16 88 LYS A O 1
ATOM 711 N N . PRO A 1 89 ? 9.882 -0.086 6.052 1.00 62.00 89 PRO A N 1
ATOM 712 C CA . PRO A 1 89 ? 8.472 -0.094 6.404 1.00 62.00 89 PRO A CA 1
ATOM 713 C C . PRO A 1 89 ? 8.203 1.095 7.318 1.00 62.00 89 PRO A C 1
ATOM 715 O O . PRO A 1 89 ? 8.897 1.274 8.326 1.00 62.00 89 PRO A O 1
ATOM 718 N N . LYS A 1 90 ? 7.231 1.938 6.940 1.00 63.44 90 LYS A N 1
ATOM 719 C CA . LYS A 1 90 ? 6.813 3.048 7.797 1.00 63.44 90 LYS A CA 1
ATOM 720 C C . LYS A 1 90 ? 6.502 2.456 9.173 1.00 63.44 90 LYS A C 1
ATOM 722 O O . LYS A 1 90 ? 5.800 1.439 9.230 1.00 63.44 90 LYS A O 1
ATOM 727 N N . PRO A 1 91 ? 7.026 3.036 10.268 1.00 64.88 91 PRO A N 1
ATOM 728 C CA . PRO A 1 91 ? 6.709 2.544 11.595 1.00 64.88 91 PRO A CA 1
ATOM 729 C C . PRO A 1 91 ? 5.188 2.518 11.728 1.00 64.88 91 PRO A C 1
ATOM 731 O O . PRO A 1 91 ? 4.520 3.533 11.510 1.00 64.88 91 PRO A O 1
ATOM 734 N N . LYS A 1 92 ? 4.628 1.334 12.011 1.00 68.75 92 LYS A N 1
ATOM 735 C CA . LYS A 1 92 ? 3.197 1.216 12.299 1.00 68.75 92 LYS A CA 1
ATOM 736 C C . LYS A 1 92 ? 2.900 2.205 13.428 1.00 68.75 92 LYS A C 1
ATOM 738 O O . LYS A 1 92 ? 3.663 2.218 14.399 1.00 68.75 92 LYS A O 1
ATOM 743 N N . PRO A 1 93 ? 1.847 3.034 13.324 1.00 68.12 93 PRO A N 1
ATOM 744 C CA . PRO A 1 93 ? 1.512 3.960 14.392 1.00 68.12 93 PRO A CA 1
ATOM 745 C C . PRO A 1 93 ? 1.382 3.163 15.688 1.00 68.12 93 PRO A C 1
ATOM 747 O O . PRO A 1 93 ? 0.597 2.215 15.775 1.00 68.12 93 PRO A O 1
ATOM 750 N N . VAL A 1 94 ? 2.207 3.506 16.677 1.00 69.38 94 VAL A N 1
ATOM 751 C CA . VAL A 1 94 ? 2.187 2.835 17.972 1.00 69.38 94 VAL A CA 1
ATOM 752 C C . VAL A 1 94 ? 0.852 3.182 18.621 1.00 69.38 94 VAL A C 1
ATOM 754 O O . VAL A 1 94 ? 0.618 4.315 19.037 1.00 69.38 94 VAL A O 1
ATOM 757 N N . SER A 1 95 ? -0.069 2.219 18.650 1.00 73.38 95 SER A N 1
ATOM 758 C CA . SER A 1 95 ? -1.373 2.405 19.282 1.00 73.38 95 SER A CA 1
ATOM 759 C C . SER A 1 95 ? -1.168 2.529 20.788 1.00 73.38 95 SER A C 1
ATOM 761 O O . SER A 1 95 ? -1.069 1.520 21.488 1.00 73.38 95 SER A O 1
ATOM 763 N N . THR A 1 96 ? -1.095 3.756 21.308 1.00 82.00 96 THR A N 1
ATOM 764 C CA . THR A 1 96 ? -1.050 3.952 22.759 1.00 82.00 96 THR A CA 1
ATOM 765 C C . THR A 1 96 ? -2.385 3.529 23.356 1.00 82.00 96 THR A C 1
ATOM 767 O O . THR A 1 96 ? -3.455 3.981 22.925 1.00 82.00 96 THR A O 1
ATOM 770 N N . ARG A 1 97 ? -2.311 2.617 24.332 1.00 90.56 97 ARG A N 1
ATOM 771 C CA . ARG A 1 97 ? -3.484 2.155 25.069 1.00 90.56 97 ARG A CA 1
ATOM 772 C C . ARG A 1 97 ? -4.026 3.301 25.904 1.00 90.56 97 ARG A C 1
ATOM 774 O O . ARG A 1 97 ? -3.281 3.892 26.681 1.00 90.56 97 ARG A O 1
ATOM 781 N N . LYS A 1 98 ? -5.316 3.588 25.763 1.00 93.69 98 LYS A N 1
ATOM 782 C CA . LYS A 1 98 ? -6.009 4.595 26.573 1.00 93.69 98 LYS A CA 1
ATOM 783 C C . LYS A 1 98 ? -7.187 3.942 27.279 1.00 93.69 98 LYS A C 1
ATOM 785 O O . LYS A 1 98 ? -7.892 3.129 26.681 1.00 93.69 98 LYS A O 1
ATOM 790 N N . TYR A 1 99 ? -7.390 4.309 28.539 1.00 95.81 99 TYR A N 1
ATOM 791 C CA . TYR A 1 99 ? -8.463 3.785 29.376 1.00 95.81 99 TYR A CA 1
ATOM 792 C C . TYR A 1 99 ? -9.375 4.913 29.852 1.00 95.81 99 TYR A C 1
ATOM 794 O O . TYR A 1 99 ? -8.919 6.030 30.090 1.00 95.81 99 TYR A O 1
ATOM 802 N N . TYR A 1 100 ? -10.656 4.596 29.993 1.00 96.44 100 TYR A N 1
ATOM 803 C CA . TYR A 1 100 ? -11.669 5.419 30.633 1.00 96.44 100 TYR A CA 1
ATOM 804 C C . TYR A 1 100 ? -12.105 4.738 31.930 1.00 96.44 100 TYR A C 1
ATOM 806 O O . TYR A 1 100 ? -12.313 3.526 31.941 1.00 96.44 100 TYR A O 1
ATOM 814 N N . THR A 1 101 ? -12.245 5.500 33.009 1.00 97.12 101 THR A N 1
ATOM 815 C CA . THR A 1 101 ? -12.751 4.992 34.288 1.00 97.12 101 THR A CA 1
ATOM 816 C C . THR A 1 101 ? -14.241 5.292 34.384 1.00 97.12 101 THR A C 1
ATOM 818 O O . THR A 1 101 ? -14.619 6.463 34.344 1.00 97.12 101 THR A O 1
ATOM 821 N N . VAL A 1 102 ? -15.062 4.247 34.510 1.00 97.12 102 VAL A N 1
ATOM 822 C CA . VAL A 1 102 ? -16.525 4.342 34.640 1.00 97.12 102 VAL A CA 1
ATOM 823 C C . VAL A 1 102 ? -16.895 5.218 35.836 1.00 97.12 102 VAL A C 1
ATOM 825 O O . VAL A 1 102 ? -16.375 5.027 36.939 1.00 97.12 102 VAL A O 1
ATOM 828 N N . ARG A 1 103 ? -17.801 6.171 35.617 1.00 96.75 103 ARG A N 1
ATOM 829 C CA . ARG A 1 103 ? -18.363 7.061 36.638 1.00 96.75 103 ARG A CA 1
ATOM 830 C C . ARG A 1 103 ? -19.818 6.692 36.923 1.00 96.75 103 ARG A C 1
ATOM 832 O O . ARG A 1 103 ? -20.433 5.927 36.184 1.00 96.75 103 ARG A O 1
ATOM 839 N N . SER A 1 104 ? -20.363 7.239 38.007 1.00 96.31 104 SER A N 1
ATOM 840 C CA . SER A 1 104 ? -21.785 7.076 38.322 1.00 96.31 104 SER A CA 1
ATOM 841 C C . SER A 1 104 ? -22.653 7.575 37.162 1.00 96.31 104 SER A C 1
ATOM 843 O O . SER A 1 104 ? -22.394 8.652 36.626 1.00 96.31 104 SER A O 1
ATOM 845 N N . GLY A 1 105 ? -23.644 6.777 36.761 1.00 93.00 105 GLY A N 1
ATOM 846 C CA . GLY A 1 105 ? -24.549 7.077 35.645 1.00 93.00 105 GLY A CA 1
ATOM 847 C C . GLY A 1 105 ? -24.017 6.747 34.243 1.00 93.00 105 GLY A C 1
ATOM 848 O O . GLY A 1 105 ? -24.766 6.868 33.275 1.00 93.00 105 GLY A O 1
ATOM 849 N N . ASP A 1 106 ? -22.763 6.302 34.098 1.00 95.56 106 ASP A N 1
ATOM 850 C CA . ASP A 1 106 ? -22.236 5.928 32.785 1.00 95.56 106 ASP A CA 1
ATOM 851 C C . ASP A 1 106 ? -22.876 4.628 32.264 1.00 95.56 106 ASP A C 1
ATOM 853 O O . ASP A 1 106 ? -22.964 3.617 32.963 1.00 95.56 106 ASP A O 1
ATOM 857 N N . THR A 1 107 ? -23.228 4.623 30.977 1.00 95.69 107 THR A N 1
ATOM 858 C CA . THR A 1 107 ? -23.569 3.405 30.229 1.00 95.69 107 THR A CA 1
ATOM 859 C C . THR A 1 107 ? -22.461 3.082 29.232 1.00 95.69 107 THR A C 1
ATOM 861 O O . THR A 1 107 ? -21.698 3.959 28.815 1.00 95.69 107 THR A O 1
ATOM 864 N N . PHE A 1 108 ? -22.377 1.826 28.785 1.00 95.00 108 PHE A N 1
ATOM 865 C CA . PHE A 1 108 ? -21.376 1.430 27.789 1.00 95.00 108 PHE A CA 1
ATOM 866 C C . PHE A 1 108 ? -21.490 2.244 26.490 1.00 95.00 108 PHE A C 1
ATOM 868 O O . PHE A 1 108 ? -20.476 2.612 25.895 1.00 95.00 108 PHE A O 1
ATOM 875 N N . GLY A 1 109 ? -22.723 2.571 26.086 1.00 95.69 109 GLY A N 1
ATOM 876 C CA . GLY A 1 109 ? -23.007 3.411 24.926 1.00 95.69 109 GLY A CA 1
ATOM 877 C C . GLY A 1 109 ? -22.513 4.846 25.089 1.00 95.69 109 GLY A C 1
ATOM 878 O O . GLY A 1 109 ? -21.766 5.316 24.233 1.00 95.69 109 GLY A O 1
ATOM 879 N N . HIS A 1 110 ? -22.833 5.497 26.213 1.00 96.31 110 HIS A N 1
ATOM 880 C CA . HIS A 1 110 ? -22.376 6.864 26.489 1.00 96.31 110 HIS A CA 1
ATOM 881 C C . HIS A 1 110 ? -20.846 6.959 26.566 1.00 96.31 110 HIS A C 1
ATOM 883 O O . HIS A 1 110 ? -20.254 7.912 26.060 1.00 96.31 110 HIS A O 1
ATOM 889 N N . ILE A 1 111 ? -20.171 5.952 27.135 1.00 96.44 111 ILE A N 1
ATOM 890 C CA . ILE A 1 111 ? -18.699 5.901 27.153 1.00 96.44 111 ILE A CA 1
ATOM 891 C C . ILE A 1 111 ? -18.141 5.816 25.727 1.00 96.44 111 ILE A C 1
ATOM 893 O O . ILE A 1 111 ? -17.155 6.489 25.415 1.00 96.44 111 ILE A O 1
ATOM 897 N N . ALA A 1 112 ? -18.743 4.996 24.863 1.00 96.50 112 ALA A N 1
ATOM 898 C CA . ALA A 1 112 ? -18.318 4.838 23.475 1.00 96.50 112 ALA A CA 1
ATOM 899 C C . ALA A 1 112 ? -18.454 6.159 22.696 1.00 96.50 112 ALA A C 1
ATOM 901 O O . ALA A 1 112 ? -17.480 6.636 22.109 1.00 96.50 112 ALA A O 1
ATOM 902 N N . GLU A 1 113 ? -19.622 6.794 22.788 1.00 96.50 113 GLU A N 1
ATOM 903 C CA . GLU A 1 113 ? -19.933 8.073 22.145 1.00 96.50 113 GLU A CA 1
ATOM 904 C C . GLU A 1 113 ? -19.001 9.199 22.612 1.00 96.50 113 GLU A C 1
ATOM 906 O O . GLU A 1 113 ? -18.329 9.834 21.796 1.00 96.50 113 GLU A O 1
ATOM 911 N N . LYS A 1 114 ? -18.854 9.374 23.931 1.00 96.31 114 LYS A N 1
ATOM 912 C CA . LYS A 1 114 ? -17.982 10.393 24.539 1.00 96.31 114 LYS A CA 1
ATOM 913 C C . LYS A 1 114 ? -16.526 10.276 24.094 1.00 96.31 114 LYS A C 1
ATOM 915 O O . LYS A 1 114 ? -15.820 11.278 23.992 1.00 96.31 114 LYS A O 1
ATOM 920 N N . ASN A 1 115 ? -16.063 9.054 23.832 1.00 95.62 115 ASN A N 1
ATOM 921 C CA . ASN A 1 115 ? -14.701 8.787 23.375 1.00 95.62 115 ASN A CA 1
ATOM 922 C C . ASN A 1 115 ? -14.587 8.657 21.849 1.00 95.62 115 ASN A C 1
ATOM 924 O O . ASN A 1 115 ? -13.495 8.369 21.359 1.00 95.62 115 ASN A O 1
ATOM 928 N N . ARG A 1 116 ? -15.676 8.900 21.104 1.00 95.00 116 ARG A N 1
ATOM 929 C CA . ARG A 1 116 ? -15.745 8.817 19.636 1.00 95.00 116 ARG A CA 1
ATOM 930 C C . ARG A 1 116 ? -15.296 7.451 19.100 1.00 95.00 116 ARG A C 1
ATOM 932 O O . ARG A 1 116 ? -14.582 7.359 18.104 1.00 95.00 116 ARG A O 1
ATOM 939 N N . VAL A 1 117 ? -15.697 6.378 19.781 1.00 94.56 117 VAL A N 1
ATOM 940 C CA . VAL A 1 117 ? -15.434 4.984 19.393 1.00 94.56 117 VAL A CA 1
ATOM 941 C C . VAL A 1 117 ? -16.770 4.271 19.226 1.00 94.56 117 VAL A C 1
ATOM 943 O O . VAL A 1 117 ? -17.669 4.447 20.038 1.00 94.56 117 VAL A O 1
ATOM 946 N N . SER A 1 118 ? -16.924 3.432 18.198 1.00 95.81 118 SER A N 1
ATOM 947 C CA . SER A 1 118 ? -18.151 2.640 18.062 1.00 95.81 118 SER A CA 1
ATOM 948 C C . SER A 1 118 ? -18.284 1.634 19.210 1.00 95.81 118 SER A C 1
ATOM 950 O O . SER A 1 118 ? -17.290 1.060 19.664 1.00 95.81 118 SER A O 1
ATOM 952 N N . GLN A 1 119 ? -19.512 1.334 19.644 1.00 94.56 119 GLN A N 1
ATOM 953 C CA . GLN A 1 119 ? -19.736 0.308 20.672 1.00 94.56 119 GLN A CA 1
ATOM 954 C C . GLN A 1 119 ? -19.151 -1.052 20.261 1.00 94.56 119 GLN A C 1
ATOM 956 O O . GLN A 1 119 ? -18.571 -1.757 21.084 1.00 94.56 119 GLN A O 1
ATOM 961 N N . SER A 1 120 ? -19.220 -1.400 18.970 1.00 94.81 120 SER A N 1
ATOM 962 C CA . SER A 1 120 ? -18.630 -2.633 18.439 1.00 94.81 120 SER A CA 1
ATOM 963 C C . SER A 1 120 ? -17.105 -2.653 18.578 1.00 94.81 120 SER A C 1
ATOM 965 O O . SER A 1 120 ? -16.533 -3.671 18.976 1.00 94.81 120 SER A O 1
ATOM 967 N N . ARG A 1 121 ? -16.428 -1.528 18.311 1.00 94.38 121 ARG A N 1
ATOM 968 C CA . ARG A 1 121 ? -14.981 -1.402 18.511 1.00 94.38 121 ARG A CA 1
ATOM 969 C C . ARG A 1 121 ? -14.631 -1.431 19.993 1.00 94.38 121 ARG A C 1
ATOM 971 O O . ARG A 1 121 ? -13.698 -2.137 20.365 1.00 94.38 121 ARG A O 1
ATOM 978 N N . LEU A 1 122 ? -15.389 -0.728 20.830 1.00 95.19 122 LEU A N 1
ATOM 979 C CA . LEU A 1 122 ? -15.177 -0.703 22.273 1.00 95.19 122 LEU A CA 1
ATOM 980 C C . LEU A 1 122 ? -15.348 -2.100 22.889 1.00 95.19 122 LEU A C 1
ATOM 982 O O . LEU A 1 122 ? -14.528 -2.514 23.705 1.00 95.19 122 LEU A O 1
ATOM 986 N N . LYS A 1 123 ? -16.341 -2.875 22.435 1.00 94.75 123 LYS A N 1
ATOM 987 C CA . LYS A 1 123 ? -16.554 -4.271 22.851 1.00 94.75 123 LYS A CA 1
ATOM 988 C C . LYS A 1 123 ? -15.389 -5.165 22.427 1.00 94.75 123 LYS A C 1
ATOM 990 O O . LYS A 1 123 ? -14.882 -5.929 23.240 1.00 94.75 123 LYS A O 1
ATOM 995 N N . LYS A 1 124 ? -14.895 -5.018 21.191 1.00 94.62 124 LYS A N 1
ATOM 996 C CA . LYS A 1 124 ? -13.701 -5.742 20.707 1.00 94.62 124 LYS A CA 1
ATOM 997 C C . LYS A 1 124 ? -12.447 -5.425 21.527 1.00 94.62 124 LYS A C 1
ATOM 999 O O . LYS A 1 124 ? -11.624 -6.309 21.738 1.00 94.62 124 LYS A O 1
ATOM 1004 N N . LEU A 1 125 ? -12.293 -4.184 21.992 1.00 93.81 125 LEU A N 1
ATOM 1005 C CA . LEU A 1 125 ? -11.180 -3.792 22.865 1.00 93.81 125 LEU A CA 1
ATOM 1006 C C . LEU A 1 125 ? -11.300 -4.368 24.285 1.00 93.81 125 LEU A C 1
ATOM 1008 O O . LEU A 1 125 ? -10.285 -4.475 24.974 1.00 93.81 125 LEU A O 1
ATOM 1012 N N . ASN A 1 126 ? -12.510 -4.745 24.708 1.00 95.19 126 ASN A N 1
ATOM 1013 C CA . ASN A 1 126 ? -12.833 -5.192 26.062 1.00 95.19 126 ASN A CA 1
ATOM 1014 C C . ASN A 1 126 ? -13.655 -6.498 26.048 1.00 95.19 126 ASN A C 1
ATOM 1016 O O . ASN A 1 126 ? -14.782 -6.515 26.543 1.00 95.19 126 ASN A O 1
ATOM 1020 N N . PRO A 1 127 ? -13.114 -7.614 25.523 1.00 93.94 127 PRO A N 1
ATOM 1021 C CA . PRO A 1 127 ? -13.882 -8.846 25.307 1.00 93.94 127 PRO A CA 1
ATOM 1022 C C . PRO A 1 127 ? -14.389 -9.504 26.600 1.00 93.94 127 PRO A C 1
ATOM 1024 O O . PRO A 1 127 ? -15.268 -10.355 26.548 1.00 93.94 127 PRO A O 1
ATOM 1027 N N . ARG A 1 128 ? -13.838 -9.116 27.757 1.00 92.62 128 ARG A N 1
ATOM 1028 C CA . ARG A 1 128 ? -14.194 -9.649 29.080 1.00 92.62 128 ARG A CA 1
ATOM 1029 C C . ARG A 1 128 ? -15.190 -8.778 29.853 1.00 92.62 128 ARG A C 1
ATOM 1031 O O . ARG A 1 128 ? -15.508 -9.102 30.990 1.00 92.62 128 ARG A O 1
ATOM 1038 N N . ILE A 1 129 ? -15.644 -7.656 29.288 1.00 91.69 129 ILE A N 1
ATOM 1039 C CA . ILE A 1 129 ? -16.558 -6.738 29.978 1.00 91.69 129 ILE A CA 1
ATOM 1040 C C . ILE A 1 129 ? -18.006 -7.076 29.642 1.00 91.69 129 ILE A C 1
ATOM 1042 O O . ILE A 1 129 ? -18.387 -7.155 28.474 1.00 91.69 129 ILE A O 1
ATOM 1046 N N . ASN A 1 130 ? -18.826 -7.210 30.684 1.00 92.50 130 ASN A N 1
ATOM 1047 C CA . ASN A 1 130 ? -20.271 -7.250 30.537 1.00 92.50 130 ASN A CA 1
ATOM 1048 C C . ASN A 1 130 ? -20.801 -5.825 30.313 1.00 9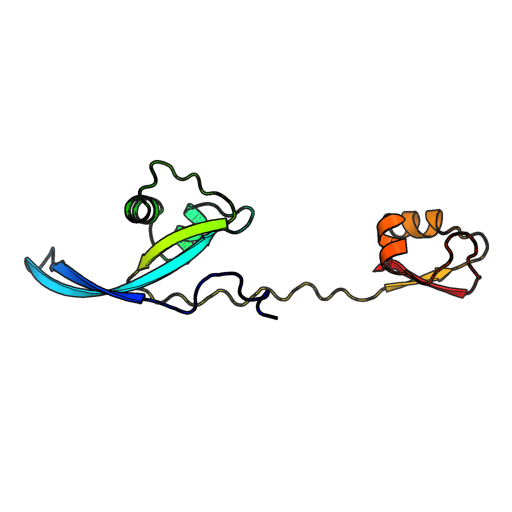2.50 130 ASN A C 1
ATOM 1050 O O . ASN A 1 130 ? -20.829 -5.009 31.229 1.00 92.50 130 ASN A O 1
ATOM 1054 N N . ILE A 1 131 ? -21.227 -5.532 29.085 1.00 89.19 131 ILE A N 1
ATOM 1055 C CA . ILE A 1 131 ? -21.698 -4.199 28.678 1.00 89.19 131 ILE A CA 1
ATOM 1056 C C . ILE A 1 131 ? -22.987 -3.760 29.389 1.00 89.19 131 ILE A C 1
ATOM 1058 O O . ILE A 1 131 ? -23.242 -2.563 29.484 1.00 89.19 131 ILE A O 1
ATOM 1062 N N . ASN A 1 132 ? -23.769 -4.716 29.905 1.00 90.88 132 ASN A N 1
ATOM 1063 C CA . ASN A 1 132 ? -25.032 -4.456 30.598 1.00 90.88 132 ASN A CA 1
ATOM 1064 C C . ASN A 1 132 ? -24.832 -4.196 32.096 1.00 90.88 132 ASN A C 1
ATOM 1066 O O . ASN A 1 132 ? -25.774 -3.816 32.784 1.00 90.88 132 ASN A O 1
ATOM 1070 N N . ARG A 1 133 ? -23.623 -4.426 32.625 1.00 91.81 133 ARG A N 1
ATOM 1071 C CA . ARG A 1 133 ? -23.324 -4.270 34.050 1.00 91.81 133 ARG A CA 1
ATOM 1072 C C . ARG A 1 133 ? -21.931 -3.687 34.241 1.00 91.81 133 ARG A C 1
ATOM 1074 O O . ARG A 1 133 ? -20.959 -4.418 34.425 1.00 91.81 133 ARG A O 1
ATOM 1081 N N . LEU A 1 134 ? -21.857 -2.362 34.176 1.00 94.06 134 LEU A N 1
ATOM 1082 C CA . LEU A 1 134 ? -20.635 -1.618 34.453 1.00 94.06 134 LEU A CA 1
ATOM 1083 C C . LEU A 1 134 ? -20.552 -1.256 35.935 1.00 94.06 134 LEU A C 1
ATOM 1085 O O . LEU A 1 134 ? -21.539 -0.826 36.528 1.00 94.06 134 LEU A O 1
ATOM 1089 N N . SER A 1 135 ? -19.361 -1.397 36.513 1.00 94.88 135 SER A N 1
ATOM 1090 C CA . SER A 1 135 ? -19.080 -0.972 37.886 1.00 94.88 135 SER A CA 1
ATOM 1091 C C . SER A 1 135 ? -18.378 0.382 37.890 1.00 94.88 135 SER A C 1
ATOM 1093 O O . SER A 1 135 ? -17.460 0.609 37.103 1.00 94.88 135 SER A O 1
ATOM 1095 N N . ILE A 1 136 ? -18.752 1.273 38.809 1.00 96.44 136 ILE A N 1
ATOM 1096 C CA . ILE A 1 136 ? -18.025 2.532 39.033 1.00 96.44 136 ILE A CA 1
ATOM 1097 C C . ILE A 1 136 ? -16.556 2.209 39.353 1.00 96.44 136 ILE A C 1
ATOM 1099 O O . ILE A 1 136 ? -16.263 1.267 40.086 1.00 96.44 136 ILE A O 1
ATOM 1103 N N . GLY A 1 137 ? -15.621 2.953 38.761 1.00 95.50 137 GLY A N 1
ATOM 1104 C CA . GLY A 1 137 ? -14.182 2.699 38.895 1.00 95.50 137 GLY A CA 1
ATOM 1105 C C . GLY A 1 137 ? -13.621 1.658 37.917 1.00 95.50 137 GLY A C 1
ATOM 1106 O O . GLY A 1 137 ? -12.402 1.551 37.769 1.00 95.50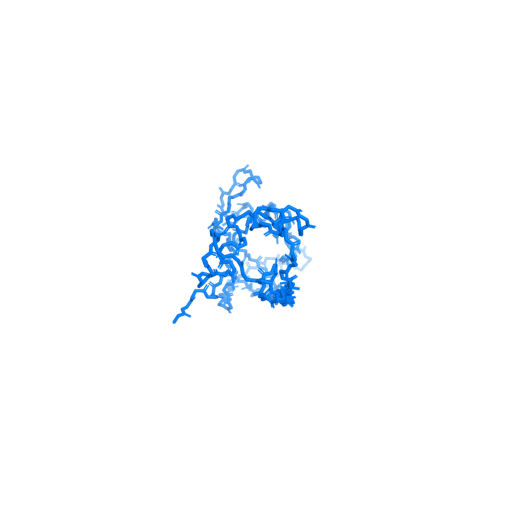 137 GLY A O 1
ATOM 1107 N N . GLN A 1 138 ? -14.471 0.923 37.193 1.00 96.75 138 GLN A N 1
ATOM 1108 C CA . GLN A 1 138 ? -14.026 -0.041 36.189 1.00 96.75 138 GLN A CA 1
ATOM 1109 C C . GLN A 1 138 ? -13.280 0.663 35.049 1.00 96.75 138 GLN A C 1
ATOM 1111 O O . GLN A 1 138 ? -13.716 1.694 34.537 1.00 96.75 138 GLN A O 1
ATOM 1116 N N . LYS A 1 139 ? -12.147 0.096 34.623 1.00 96.25 139 LYS A N 1
ATOM 1117 C CA . LYS A 1 139 ? -11.363 0.621 33.497 1.00 96.25 139 LYS A CA 1
ATOM 1118 C C . LYS A 1 139 ? -11.825 -0.006 32.184 1.00 96.25 139 LYS A C 1
ATOM 1120 O O . LYS A 1 139 ? -11.710 -1.214 31.998 1.00 96.25 139 LYS A O 1
ATOM 1125 N N . ILE A 1 140 ? -12.282 0.828 31.256 1.00 95.62 140 ILE A N 1
ATOM 1126 C CA . ILE A 1 140 ? -12.653 0.455 29.889 1.00 95.62 140 ILE A CA 1
ATOM 1127 C C . ILE A 1 140 ? -11.543 0.893 28.939 1.00 95.62 140 ILE A C 1
ATOM 1129 O O . ILE A 1 140 ? -11.191 2.071 28.886 1.00 95.62 140 ILE A O 1
ATOM 1133 N N . ARG A 1 141 ? -10.991 -0.030 28.154 1.00 95.44 141 ARG A N 1
ATOM 1134 C CA . ARG A 1 141 ? -10.019 0.293 27.107 1.00 95.44 141 ARG A CA 1
ATOM 1135 C C . ARG A 1 141 ? -10.716 0.962 25.924 1.00 95.44 141 ARG A C 1
ATOM 1137 O O . ARG A 1 141 ? -11.527 0.329 25.261 1.00 95.44 141 ARG A O 1
ATOM 1144 N N . ILE A 1 142 ? -10.359 2.204 25.621 1.00 94.31 142 ILE A N 1
ATOM 1145 C CA . ILE A 1 142 ? -10.940 2.988 24.516 1.00 94.31 142 ILE A CA 1
ATOM 1146 C C . ILE A 1 142 ? -10.006 3.091 23.298 1.00 94.31 142 ILE A C 1
ATOM 1148 O O . ILE A 1 142 ? -10.455 3.460 22.217 1.00 94.31 142 ILE A O 1
ATOM 1152 N N . ARG A 1 143 ? -8.721 2.731 23.437 1.00 89.94 143 ARG A N 1
ATOM 1153 C CA . ARG A 1 143 ? -7.741 2.650 22.338 1.00 89.94 143 ARG A CA 1
ATOM 1154 C C . ARG A 1 143 ? -6.700 1.561 22.606 1.00 89.94 143 ARG A C 1
ATOM 1156 O O . AR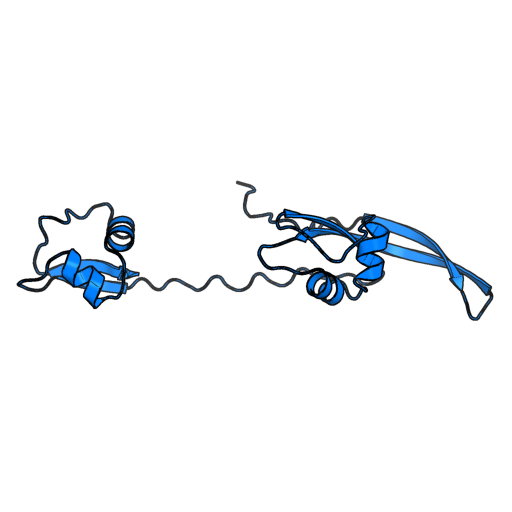G A 1 143 ? -6.387 1.333 23.794 1.00 89.94 143 ARG A O 1
#